Protein AF-A0A8E2ETB3-F1 (afdb_monomer)

Solvent-accessible surface area (backbone atoms only — not comparable to full-atom values): 10307 Å² total; per-residue (Å²): 137,83,86,86,80,86,77,81,86,74,86,65,73,96,64,79,82,86,83,81,89,80,92,74,83,66,87,81,64,75,84,83,86,52,103,64,78,78,72,80,84,74,95,65,96,70,66,68,50,50,38,26,54,50,48,71,73,63,42,82,66,52,74,46,37,55,35,21,29,48,21,51,52,50,51,54,52,50,39,47,74,70,74,39,57,70,63,60,50,45,65,59,43,38,48,98,84,70,44,56,37,55,61,80,32,62,69,41,50,52,52,50,50,54,53,47,44,54,49,52,54,59,52,35,77,76,43,81,70,66,91,51,62,66,52,56,47,50,53,53,38,51,36,22,57,43,89,51,58,86,68,27,62,50,75,69,56,51,52,52,68,77,74,111

Structure (mmCIF, N/CA/C/O backbone):
data_AF-A0A8E2ETB3-F1
#
_entry.id   AF-A0A8E2ETB3-F1
#
loop_
_atom_site.group_PDB
_atom_site.id
_atom_site.type_symbol
_atom_site.label_atom_id
_atom_site.label_alt_id
_atom_site.label_comp_id
_atom_site.label_asym_id
_atom_site.label_entity_id
_atom_site.label_seq_id
_atom_site.pdbx_PDB_ins_code
_atom_site.Cartn_x
_atom_site.Cartn_y
_atom_site.Cartn_z
_atom_site.occupancy
_atom_site.B_iso_or_equiv
_atom_site.auth_seq_id
_atom_site.auth_comp_id
_atom_site.auth_asym_id
_atom_site.auth_atom_id
_atom_site.pdbx_PDB_model_num
ATOM 1 N N . MET A 1 1 ? 20.452 -35.542 43.294 1.00 35.16 1 MET A N 1
ATOM 2 C CA . MET A 1 1 ? 21.555 -34.768 42.696 1.00 35.16 1 MET A CA 1
ATOM 3 C C . MET A 1 1 ? 20.926 -33.817 41.682 1.00 35.16 1 MET A C 1
ATOM 5 O O . MET A 1 1 ? 20.415 -34.283 40.681 1.00 35.16 1 MET A O 1
ATOM 9 N N . TYR A 1 2 ? 20.870 -32.538 42.065 1.00 30.92 2 TYR A N 1
ATOM 10 C CA . TYR A 1 2 ? 20.566 -31.312 41.304 1.00 30.92 2 TYR A CA 1
ATOM 11 C C . TYR A 1 2 ? 19.208 -31.101 40.596 1.00 30.92 2 TYR A C 1
ATOM 13 O O . TYR A 1 2 ? 18.918 -31.604 39.521 1.00 30.92 2 TYR A O 1
ATOM 21 N N . TRP A 1 3 ? 18.436 -30.230 41.254 1.00 36.72 3 TRP A N 1
ATOM 22 C CA . TRP A 1 3 ? 17.460 -29.254 40.769 1.00 36.72 3 TRP A CA 1
ATOM 23 C C . TRP A 1 3 ? 17.789 -28.593 39.415 1.00 36.72 3 TRP A C 1
ATOM 25 O O . TRP A 1 3 ? 18.952 -28.285 39.178 1.00 36.72 3 TRP A O 1
ATOM 35 N N . LEU A 1 4 ? 16.760 -28.196 38.645 1.00 38.34 4 LEU A N 1
ATOM 36 C CA . LEU A 1 4 ? 16.393 -26.775 38.470 1.00 38.34 4 LEU A CA 1
ATOM 37 C C . LEU A 1 4 ? 15.025 -26.575 37.765 1.00 38.34 4 LEU A C 1
ATOM 39 O O . LEU A 1 4 ? 14.878 -26.775 36.568 1.00 38.34 4 LEU A O 1
ATOM 43 N N . ARG A 1 5 ? 14.091 -26.065 38.583 1.00 38.72 5 ARG A N 1
ATOM 44 C CA . ARG A 1 5 ? 13.014 -25.084 38.330 1.00 38.72 5 ARG A CA 1
ATOM 45 C C . ARG A 1 5 ? 11.777 -25.464 37.505 1.00 38.72 5 ARG A C 1
ATOM 47 O O . ARG A 1 5 ? 11.720 -25.354 36.289 1.00 38.72 5 ARG A O 1
ATOM 54 N N . SER A 1 6 ? 10.733 -25.725 38.289 1.00 46.50 6 SER A N 1
ATOM 55 C CA . SER A 1 6 ? 9.317 -25.447 38.067 1.00 46.50 6 SER A CA 1
ATOM 56 C C . SER A 1 6 ? 9.046 -24.200 37.218 1.00 46.50 6 SER A C 1
ATOM 58 O O . SER A 1 6 ? 9.412 -23.088 37.603 1.00 46.50 6 SER A O 1
ATOM 60 N N . VAL A 1 7 ? 8.319 -24.383 36.118 1.00 49.91 7 VAL A N 1
ATOM 61 C CA . VAL A 1 7 ? 7.545 -23.314 35.479 1.00 49.91 7 VAL A CA 1
ATOM 62 C C . VAL A 1 7 ? 6.204 -23.261 36.218 1.00 49.91 7 VAL A C 1
ATOM 64 O O . VAL A 1 7 ? 5.542 -24.298 36.312 1.00 49.91 7 VAL A O 1
ATOM 67 N N . PRO A 1 8 ? 5.789 -22.130 36.808 1.00 39.31 8 PRO A N 1
ATOM 68 C CA . PRO A 1 8 ? 4.466 -22.051 37.399 1.00 39.31 8 PRO A CA 1
ATOM 69 C C . PRO A 1 8 ? 3.424 -22.079 36.277 1.00 39.31 8 PRO A C 1
ATOM 71 O O . PRO A 1 8 ? 3.444 -21.226 35.390 1.00 39.31 8 PRO A O 1
ATOM 74 N N . LEU A 1 9 ? 2.502 -23.048 36.332 1.00 46.38 9 LEU A N 1
ATOM 75 C CA . LEU A 1 9 ? 1.217 -22.966 35.637 1.00 46.38 9 LEU A CA 1
ATOM 76 C C . LEU A 1 9 ? 0.448 -21.773 36.221 1.00 46.38 9 LEU A C 1
ATOM 78 O O . LEU A 1 9 ? -0.321 -21.907 37.171 1.00 46.38 9 LEU A O 1
ATOM 82 N N . SER A 1 10 ? 0.689 -20.586 35.672 1.00 45.78 10 SER A N 1
ATOM 83 C CA . SER A 1 10 ? -0.266 -19.493 35.757 1.00 45.78 10 SER A CA 1
ATOM 84 C C . SER A 1 10 ? -1.383 -19.832 34.778 1.00 45.78 10 SER A C 1
ATOM 86 O O . SER A 1 10 ? -1.208 -19.766 33.564 1.00 45.78 10 SER A O 1
ATOM 88 N N . ILE A 1 11 ? -2.516 -20.266 35.325 1.00 52.53 11 ILE A N 1
ATOM 89 C CA . ILE A 1 11 ? -3.798 -20.277 34.626 1.00 52.53 11 ILE A CA 1
ATOM 90 C C . ILE A 1 11 ? -4.139 -18.800 34.390 1.00 52.53 11 ILE A C 1
ATOM 92 O O . ILE A 1 11 ? -4.745 -18.152 35.242 1.00 52.53 11 ILE A O 1
ATOM 96 N N . ARG A 1 12 ? -3.639 -18.236 33.286 1.00 44.97 12 ARG A N 1
ATOM 97 C CA . ARG A 1 12 ? -4.157 -16.988 32.718 1.00 44.97 12 ARG A CA 1
ATOM 98 C C . ARG A 1 12 ? -5.540 -17.280 32.135 1.00 44.97 12 ARG A C 1
ATOM 100 O O . ARG A 1 12 ? -5.816 -18.417 31.743 1.00 44.97 12 ARG A O 1
ATOM 107 N N . ALA A 1 13 ? -6.416 -16.279 32.126 1.00 50.75 13 ALA A N 1
ATOM 108 C CA . ALA A 1 13 ? -7.691 -16.362 31.419 1.00 50.75 13 ALA A CA 1
ATOM 109 C C . ALA A 1 13 ? -7.415 -16.653 29.923 1.00 50.75 13 ALA A C 1
ATOM 111 O O . ALA A 1 13 ? -6.251 -16.616 29.518 1.00 50.75 13 ALA A O 1
ATOM 112 N N . PRO A 1 14 ? -8.401 -16.985 29.069 1.00 50.69 14 PRO A N 1
ATOM 113 C CA . PRO A 1 14 ? -8.147 -17.045 27.634 1.00 50.69 14 PRO A CA 1
ATOM 114 C C . PRO A 1 14 ? -7.953 -15.604 27.130 1.00 50.69 14 PRO A C 1
ATOM 116 O O . PRO A 1 14 ? -8.875 -14.991 26.606 1.00 50.69 14 PRO A O 1
ATOM 119 N N . GLU A 1 15 ? -6.777 -15.039 27.412 1.00 61.56 15 GLU A N 1
ATOM 120 C CA . GLU A 1 15 ? -6.273 -13.789 26.852 1.00 61.56 15 GLU A CA 1
ATOM 121 C C . GLU A 1 15 ? -6.095 -14.003 25.339 1.00 61.56 15 GLU A C 1
ATOM 123 O O . GLU A 1 15 ? -5.817 -15.129 24.916 1.00 61.56 15 GLU A O 1
ATOM 128 N N . ASP A 1 16 ? -6.274 -12.939 24.554 1.00 58.97 16 ASP A N 1
ATOM 129 C CA . ASP A 1 16 ? -6.232 -12.913 23.088 1.00 58.97 16 ASP A CA 1
ATOM 130 C C . ASP A 1 16 ? -5.307 -13.965 22.448 1.00 58.97 16 ASP A C 1
ATOM 132 O O . ASP A 1 16 ? -4.137 -14.080 22.833 1.00 58.97 16 ASP A O 1
ATOM 136 N N . PRO A 1 17 ? -5.787 -14.724 21.446 1.00 64.25 17 PRO A N 1
ATOM 137 C CA . PRO A 1 17 ? -4.941 -15.672 20.736 1.00 64.25 17 PRO A CA 1
ATOM 138 C C . PRO A 1 17 ? -3.699 -14.967 20.178 1.00 64.25 17 PRO A C 1
ATOM 140 O O . PRO A 1 17 ? -3.788 -13.968 19.469 1.00 64.25 17 PRO A O 1
ATOM 143 N N . GLU A 1 18 ? -2.524 -15.513 20.494 1.00 80.56 18 GLU A N 1
ATOM 144 C CA . GLU A 1 18 ? -1.255 -15.032 19.957 1.00 80.56 18 GLU A CA 1
ATOM 145 C C . GLU A 1 18 ? -1.201 -15.341 18.453 1.00 80.56 18 GLU A C 1
ATOM 147 O O . GLU A 1 18 ? -0.883 -16.457 18.035 1.00 80.56 18 GLU A O 1
ATOM 152 N N . TYR A 1 19 ? -1.549 -14.358 17.622 1.00 81.44 19 TYR A N 1
ATOM 153 C CA . TYR A 1 19 ? -1.440 -14.480 16.173 1.00 81.44 19 TYR A CA 1
ATOM 154 C C . TYR A 1 19 ? 0.013 -14.281 15.733 1.00 81.44 19 TYR A C 1
ATOM 156 O O . TYR A 1 19 ? 0.660 -13.297 16.084 1.00 81.44 19 TYR A O 1
ATOM 164 N N . ARG A 1 20 ? 0.527 -15.212 14.922 1.00 85.19 20 ARG A N 1
ATOM 165 C CA . ARG A 1 20 ? 1.846 -15.110 14.285 1.00 85.19 20 ARG A CA 1
ATOM 166 C C . ARG A 1 20 ? 1.704 -15.227 12.776 1.00 85.19 20 ARG A C 1
ATOM 168 O O . ARG A 1 20 ? 1.186 -16.223 12.275 1.00 85.19 20 ARG A O 1
ATOM 175 N N . VAL A 1 21 ? 2.189 -14.214 12.065 1.00 83.69 21 VAL A N 1
ATOM 176 C CA . VAL A 1 21 ? 2.242 -14.191 10.599 1.00 83.69 21 VAL A CA 1
ATOM 177 C C . VAL A 1 21 ? 3.620 -14.668 10.149 1.00 83.69 21 VAL A C 1
ATOM 179 O O . VAL A 1 21 ? 4.640 -14.210 10.660 1.00 83.69 21 VAL A O 1
ATOM 182 N N . TYR A 1 22 ? 3.654 -15.589 9.185 1.00 84.88 22 TYR A N 1
ATOM 183 C CA . TYR A 1 22 ? 4.885 -16.095 8.581 1.00 84.88 22 TYR A CA 1
ATOM 184 C C . TYR A 1 22 ? 4.916 -15.728 7.099 1.00 84.88 22 TYR A C 1
ATOM 186 O O . TYR A 1 22 ? 3.948 -15.970 6.381 1.00 84.88 22 TYR A O 1
ATOM 194 N N . ILE A 1 23 ? 6.039 -15.180 6.637 1.00 82.62 23 ILE A N 1
ATOM 195 C CA . ILE A 1 23 ? 6.284 -14.949 5.211 1.00 82.62 23 ILE A CA 1
ATOM 196 C C . ILE A 1 23 ? 6.775 -16.262 4.592 1.00 82.62 23 ILE A C 1
ATOM 198 O O . ILE A 1 23 ? 7.674 -16.912 5.130 1.00 82.62 23 ILE A O 1
ATOM 202 N N . ALA A 1 24 ? 6.183 -16.649 3.466 1.00 80.44 24 ALA A N 1
ATOM 203 C CA . ALA A 1 24 ? 6.516 -17.858 2.719 1.00 80.44 24 ALA A CA 1
ATOM 204 C C . ALA A 1 24 ? 6.860 -17.518 1.257 1.00 80.44 24 ALA A C 1
ATOM 206 O O . ALA A 1 24 ? 6.860 -16.355 0.872 1.00 80.44 24 ALA A O 1
ATOM 207 N N . ASP A 1 25 ? 7.173 -18.541 0.459 1.00 73.06 25 ASP A N 1
ATOM 208 C CA . ASP A 1 25 ? 7.538 -18.417 -0.961 1.00 73.06 25 ASP A CA 1
ATOM 209 C C . ASP A 1 25 ? 8.738 -17.489 -1.238 1.00 73.06 25 ASP A C 1
ATOM 211 O O . ASP A 1 25 ? 8.726 -16.584 -2.070 1.00 73.06 25 ASP A O 1
ATOM 215 N N . ILE A 1 26 ? 9.848 -17.771 -0.555 1.00 71.88 26 ILE A N 1
ATOM 216 C CA . ILE A 1 26 ? 11.148 -17.131 -0.809 1.00 71.88 26 ILE A CA 1
ATOM 217 C C . ILE A 1 26 ? 11.827 -17.633 -2.099 1.00 71.88 26 ILE A C 1
ATOM 219 O O . ILE A 1 26 ? 13.024 -17.420 -2.295 1.00 71.88 26 ILE A O 1
ATOM 223 N N . GLY A 1 27 ? 11.097 -18.321 -2.987 1.00 65.75 27 GLY A N 1
ATOM 224 C CA . GLY A 1 27 ? 11.640 -18.902 -4.221 1.00 65.75 27 GLY A CA 1
ATOM 225 C C . GLY A 1 27 ? 12.167 -17.855 -5.207 1.00 65.75 27 GLY A C 1
ATOM 226 O O . GLY A 1 27 ? 13.041 -18.150 -6.021 1.00 65.75 27 GLY A O 1
ATOM 227 N N . LEU A 1 28 ? 11.678 -16.617 -5.097 1.00 64.50 28 LEU A N 1
ATOM 228 C CA . LEU A 1 28 ? 12.135 -15.464 -5.877 1.00 64.50 28 LEU A CA 1
ATOM 229 C C . LEU A 1 28 ? 13.101 -14.551 -5.103 1.00 64.50 28 LEU A C 1
ATOM 231 O O . LEU A 1 28 ? 13.615 -13.581 -5.671 1.00 64.50 28 LEU A O 1
ATOM 235 N N . SER A 1 29 ? 13.372 -14.846 -3.829 1.00 65.94 29 SER A N 1
ATOM 236 C CA . SER A 1 29 ? 14.266 -14.047 -2.993 1.00 65.94 29 SER A CA 1
ATOM 237 C C . SER A 1 29 ? 15.717 -14.182 -3.453 1.00 65.94 29 SER A C 1
ATOM 239 O O . SER A 1 29 ? 16.204 -15.270 -3.760 1.00 65.94 29 SER A O 1
ATOM 241 N N . ARG A 1 30 ? 16.444 -13.062 -3.476 1.00 63.78 30 ARG A N 1
ATOM 242 C CA . ARG A 1 30 ? 17.861 -13.020 -3.863 1.00 63.78 30 ARG A CA 1
ATOM 243 C C . ARG A 1 30 ? 18.713 -12.529 -2.701 1.00 63.78 30 ARG A C 1
ATOM 245 O O . ARG A 1 30 ? 18.388 -11.531 -2.060 1.00 63.78 30 ARG A O 1
ATOM 252 N N . SER A 1 31 ? 19.830 -13.205 -2.440 1.00 59.22 31 SER A N 1
ATOM 253 C CA . SER A 1 31 ? 20.782 -12.767 -1.421 1.00 59.22 31 SER A CA 1
ATOM 254 C C . SER A 1 31 ? 21.503 -11.498 -1.889 1.00 59.22 31 SER A C 1
ATOM 256 O O . SER A 1 31 ? 22.214 -11.480 -2.890 1.00 59.22 31 SER A O 1
ATOM 258 N N . SER A 1 32 ? 21.331 -10.405 -1.146 1.00 54.44 32 SER A N 1
ATOM 259 C CA . SER A 1 32 ? 22.061 -9.150 -1.370 1.00 54.44 32 SER A CA 1
ATOM 260 C C . SER A 1 32 ? 23.462 -9.244 -0.756 1.00 54.44 32 SER A C 1
ATOM 262 O O . SER A 1 32 ? 23.768 -8.552 0.210 1.00 54.44 32 SER A O 1
ATOM 264 N N . ALA A 1 33 ? 24.302 -10.154 -1.254 1.00 46.12 33 ALA A N 1
ATOM 265 C CA . ALA A 1 33 ? 25.611 -10.437 -0.658 1.00 46.12 33 ALA A CA 1
ATOM 266 C C . ALA A 1 33 ? 26.702 -9.401 -1.007 1.00 46.12 33 ALA A C 1
ATOM 268 O O . ALA A 1 33 ? 27.851 -9.563 -0.608 1.00 46.12 33 ALA A O 1
ATOM 269 N N . THR A 1 34 ? 26.394 -8.331 -1.745 1.00 42.91 34 THR A N 1
ATOM 270 C CA . THR A 1 34 ? 27.404 -7.336 -2.135 1.00 42.91 34 THR A CA 1
ATOM 271 C C . THR A 1 34 ? 26.772 -5.962 -2.352 1.00 42.91 34 THR A C 1
ATOM 273 O O . THR A 1 34 ? 25.818 -5.819 -3.114 1.00 42.91 34 THR A O 1
ATOM 276 N N . GLN A 1 35 ? 27.328 -4.925 -1.712 1.00 49.91 35 GLN A N 1
ATOM 277 C CA . GLN A 1 35 ? 27.006 -3.505 -1.942 1.00 49.91 35 GLN A CA 1
ATOM 278 C C . GLN A 1 35 ? 27.491 -2.987 -3.315 1.00 49.91 35 GLN A C 1
ATOM 280 O O . GLN A 1 35 ? 27.927 -1.852 -3.469 1.00 49.91 35 GLN A O 1
ATOM 285 N N . GLY A 1 36 ? 27.407 -3.814 -4.348 1.00 43.66 36 GLY A N 1
ATOM 286 C CA . GLY A 1 36 ? 27.783 -3.462 -5.704 1.00 43.66 36 GLY A CA 1
ATOM 287 C C . GLY A 1 36 ? 27.032 -4.376 -6.647 1.00 43.66 36 GLY A C 1
ATOM 288 O O . GLY A 1 36 ? 27.310 -5.563 -6.701 1.00 43.66 36 GLY A O 1
ATOM 289 N N . HIS A 1 37 ? 26.075 -3.809 -7.378 1.00 44.31 37 HIS A N 1
ATOM 290 C CA . HIS A 1 37 ? 25.436 -4.456 -8.524 1.00 44.31 37 HIS A CA 1
ATOM 291 C C . HIS A 1 37 ? 24.637 -5.735 -8.212 1.00 44.31 37 HIS A C 1
ATOM 293 O O . HIS A 1 37 ? 24.922 -6.809 -8.728 1.00 44.31 37 HIS A O 1
ATOM 299 N N . SER A 1 38 ? 23.525 -5.595 -7.477 1.00 42.09 38 SER A N 1
ATOM 300 C CA . SER A 1 38 ? 22.373 -6.485 -7.697 1.00 42.09 38 SER A CA 1
ATOM 301 C C . SER A 1 38 ? 21.794 -6.157 -9.081 1.00 42.09 38 SER A C 1
ATOM 303 O O . SER A 1 38 ? 20.939 -5.282 -9.223 1.00 42.09 38 SER A O 1
ATOM 305 N N . GLN A 1 39 ? 22.393 -6.737 -10.121 1.00 51.22 39 GLN A N 1
ATOM 306 C CA . GLN A 1 39 ? 21.984 -6.614 -11.516 1.00 51.22 39 GLN A CA 1
ATOM 307 C C . GLN A 1 39 ? 21.538 -7.983 -12.023 1.00 51.22 39 GLN A C 1
ATOM 309 O O . GLN A 1 39 ? 22.203 -8.991 -11.795 1.00 51.22 39 GLN A O 1
ATOM 314 N N . THR A 1 40 ? 20.408 -8.015 -12.723 1.00 45.56 40 THR A N 1
ATOM 315 C CA . THR A 1 40 ? 20.246 -8.783 -13.967 1.00 45.56 40 THR A CA 1
ATOM 316 C C . THR A 1 40 ? 18.953 -8.354 -14.650 1.00 45.56 40 THR A C 1
ATOM 318 O O . THR A 1 40 ? 17.875 -8.411 -14.058 1.00 45.56 40 THR A O 1
ATOM 321 N N . GLU A 1 41 ? 19.102 -7.931 -15.902 1.00 50.22 41 GLU A N 1
ATOM 322 C CA . GLU A 1 41 ? 18.054 -7.856 -16.914 1.00 50.22 41 GLU A CA 1
ATOM 323 C C . GLU A 1 41 ? 17.518 -9.274 -17.183 1.00 50.22 41 GLU A C 1
ATOM 325 O O . GLU A 1 41 ? 18.293 -10.227 -17.296 1.00 50.22 41 GLU A O 1
ATOM 330 N N . GLY A 1 42 ? 16.194 -9.433 -17.249 1.00 45.62 42 GLY A N 1
ATOM 331 C CA . GLY A 1 42 ? 15.550 -10.694 -17.630 1.00 45.62 42 GLY A CA 1
ATOM 332 C C . GLY A 1 42 ? 14.134 -10.879 -17.059 1.00 45.62 42 GLY A C 1
ATOM 333 O O . GLY A 1 42 ? 13.845 -10.413 -15.949 1.00 45.62 42 GLY A O 1
ATOM 334 N N . PRO A 1 43 ? 13.231 -11.566 -17.787 1.00 41.56 43 PRO A N 1
ATOM 335 C CA . PRO A 1 43 ? 11.867 -11.820 -17.337 1.00 41.56 43 PRO A CA 1
ATOM 336 C C . PRO A 1 43 ? 11.880 -12.786 -16.149 1.00 41.56 43 PRO A C 1
ATOM 338 O O . PRO A 1 43 ? 12.259 -13.947 -16.255 1.00 41.56 43 PRO A O 1
ATOM 341 N N . THR A 1 44 ? 11.491 -12.284 -14.981 1.00 52.03 44 THR A N 1
ATOM 342 C CA . THR A 1 44 ? 11.183 -13.113 -13.808 1.00 52.03 44 THR A CA 1
ATOM 343 C C . THR A 1 44 ? 9.674 -13.264 -13.748 1.00 52.03 44 THR A C 1
ATOM 345 O O . THR A 1 44 ? 8.976 -12.286 -14.011 1.00 52.03 44 THR A O 1
ATOM 348 N N . SER A 1 45 ? 9.178 -14.445 -13.371 1.00 53.44 45 SER A N 1
ATOM 349 C CA . SER A 1 45 ? 7.779 -14.592 -12.964 1.00 53.44 45 SER A CA 1
ATOM 350 C C . SER A 1 45 ? 7.498 -13.573 -11.859 1.00 53.44 45 SER A C 1
ATOM 352 O O . SER A 1 45 ? 8.210 -13.527 -10.857 1.00 53.44 45 SER A O 1
ATOM 354 N N . ARG A 1 46 ? 6.538 -12.689 -12.091 1.00 60.75 46 ARG A N 1
ATOM 355 C CA . ARG A 1 46 ? 6.132 -11.619 -11.182 1.00 60.75 46 ARG A CA 1
ATOM 356 C C . ARG A 1 46 ? 4.623 -11.703 -11.046 1.00 60.75 46 ARG A C 1
ATOM 358 O O . ARG A 1 46 ? 3.964 -12.067 -12.016 1.00 60.75 46 ARG A O 1
ATOM 365 N N . THR A 1 47 ? 4.092 -11.308 -9.898 1.00 72.12 47 THR A N 1
ATOM 366 C CA . THR A 1 47 ? 2.668 -10.982 -9.772 1.00 72.12 47 THR A CA 1
ATOM 367 C C . THR A 1 47 ? 2.520 -9.516 -10.175 1.00 72.12 47 THR A C 1
ATOM 369 O O . THR A 1 47 ? 2.920 -8.657 -9.385 1.00 72.12 47 THR A O 1
ATOM 372 N N . PRO A 1 48 ? 2.038 -9.194 -11.394 1.00 77.94 48 PRO A N 1
ATOM 373 C CA . PRO A 1 48 ? 2.127 -7.836 -11.939 1.00 77.94 48 PRO A CA 1
ATOM 374 C C . PRO A 1 48 ? 1.469 -6.800 -11.029 1.00 77.94 48 PRO A C 1
ATOM 376 O O . PRO A 1 48 ? 2.046 -5.743 -10.806 1.00 77.94 48 PRO A O 1
ATOM 379 N N . LYS A 1 49 ? 0.335 -7.166 -10.414 1.00 85.19 49 LYS A N 1
ATOM 380 C CA . LYS A 1 49 ? -0.435 -6.318 -9.496 1.00 85.19 49 LYS A CA 1
ATOM 381 C C . LYS A 1 49 ? 0.424 -5.673 -8.406 1.00 85.19 49 LYS A C 1
ATOM 383 O O . LYS A 1 49 ? 0.305 -4.479 -8.179 1.00 85.19 49 LYS A O 1
ATOM 388 N N . TYR A 1 50 ? 1.317 -6.441 -7.781 1.00 89.00 50 TYR A N 1
ATOM 389 C CA . TYR A 1 50 ? 2.133 -5.993 -6.645 1.00 89.00 50 TYR A CA 1
ATOM 390 C C . TYR A 1 50 ? 3.513 -5.463 -7.051 1.00 89.00 50 TYR A C 1
ATOM 392 O O . TYR A 1 50 ? 4.348 -5.197 -6.192 1.00 89.00 50 TYR A O 1
ATOM 400 N N . CYS A 1 51 ? 3.806 -5.357 -8.349 1.00 86.38 51 CYS A N 1
ATOM 401 C CA . CYS A 1 51 ? 5.120 -4.907 -8.790 1.00 86.38 51 CYS A CA 1
ATOM 402 C C . CYS A 1 51 ? 5.298 -3.406 -8.581 1.00 86.38 51 CYS A C 1
ATOM 404 O O . CYS A 1 51 ? 4.445 -2.609 -8.943 1.00 86.38 51 CYS A O 1
ATOM 406 N N . ALA A 1 52 ? 6.464 -3.013 -8.076 1.00 86.56 52 ALA A N 1
ATOM 407 C CA . ALA A 1 52 ? 6.871 -1.617 -8.105 1.00 86.56 52 ALA A CA 1
ATOM 408 C C . ALA A 1 52 ? 7.064 -1.144 -9.566 1.00 86.56 52 ALA A C 1
ATOM 410 O O . ALA A 1 52 ? 7.465 -1.959 -10.411 1.00 86.56 52 ALA A O 1
ATOM 411 N N . PRO A 1 53 ? 6.851 0.147 -9.878 1.00 85.25 53 PRO A N 1
ATOM 412 C CA . PRO A 1 53 ? 6.948 0.669 -11.245 1.00 85.25 53 PRO A CA 1
ATOM 413 C C . PRO A 1 53 ? 8.326 0.407 -11.867 1.00 85.25 53 PRO A C 1
ATOM 415 O O . PRO A 1 53 ? 8.431 -0.097 -12.984 1.00 85.25 53 PRO A O 1
ATOM 418 N N . GLU A 1 54 ? 9.406 0.615 -11.107 1.00 81.88 54 GLU A N 1
ATOM 419 C CA . GLU A 1 54 ? 10.763 0.345 -11.581 1.00 81.88 54 GLU A CA 1
ATOM 420 C C . GLU A 1 54 ? 11.005 -1.147 -11.841 1.00 81.88 54 GLU A C 1
ATOM 422 O O . GLU A 1 54 ? 11.785 -1.527 -12.713 1.00 81.88 54 GLU A O 1
ATOM 427 N N . VAL A 1 55 ? 10.317 -2.022 -11.107 1.00 80.00 55 VAL A N 1
ATOM 428 C CA . VAL A 1 55 ? 10.395 -3.455 -11.358 1.00 80.00 55 VAL A CA 1
ATOM 429 C C . VAL A 1 55 ? 9.659 -3.783 -12.644 1.00 80.00 55 VAL A C 1
ATOM 431 O O . VAL A 1 55 ? 10.228 -4.522 -13.449 1.00 80.00 55 VAL A O 1
ATOM 434 N N . TYR A 1 56 ? 8.451 -3.253 -12.848 1.00 77.19 56 TYR A N 1
ATOM 435 C CA . TYR A 1 56 ? 7.645 -3.474 -14.049 1.00 77.19 56 TYR A CA 1
ATOM 436 C C . TYR A 1 56 ? 8.439 -3.138 -15.318 1.00 77.19 56 TYR A C 1
ATOM 438 O O . TYR A 1 56 ? 8.635 -4.028 -16.150 1.00 77.19 56 TYR A O 1
ATOM 446 N N . ASP A 1 57 ? 9.069 -1.961 -15.350 1.00 76.50 57 ASP A N 1
ATOM 447 C CA . ASP A 1 57 ? 9.879 -1.436 -16.464 1.00 76.50 57 ASP A CA 1
ATOM 448 C C . ASP A 1 57 ? 11.252 -2.112 -16.650 1.00 76.50 57 ASP A C 1
ATOM 450 O O . ASP A 1 57 ? 12.102 -1.632 -17.396 1.00 76.50 57 ASP A O 1
ATOM 454 N N . PHE A 1 58 ? 11.501 -3.236 -15.970 1.00 67.81 58 PHE A N 1
ATOM 455 C CA . PHE A 1 58 ? 12.781 -3.964 -15.979 1.00 67.81 58 PHE A CA 1
ATOM 456 C C . PHE A 1 58 ? 13.983 -3.148 -15.475 1.00 67.81 58 PHE A C 1
ATOM 458 O O . PHE A 1 58 ? 15.128 -3.564 -15.664 1.00 67.81 58 PHE A O 1
ATOM 465 N N . ASN A 1 59 ? 13.738 -2.051 -14.757 1.00 63.75 59 ASN A N 1
ATOM 466 C CA . ASN A 1 59 ? 14.777 -1.292 -14.079 1.00 63.75 59 ASN A CA 1
ATOM 467 C C . ASN A 1 59 ? 15.283 -2.031 -12.826 1.00 63.75 59 ASN A C 1
ATOM 469 O O . ASN A 1 59 ? 14.814 -3.108 -12.432 1.00 63.75 59 ASN A O 1
ATOM 473 N N . ARG A 1 60 ? 16.332 -1.469 -12.218 1.00 61.41 60 ARG A N 1
ATOM 474 C CA . ARG A 1 60 ? 17.060 -2.089 -11.108 1.00 61.41 60 ARG A CA 1
ATOM 475 C C . ARG A 1 60 ? 16.129 -2.335 -9.916 1.00 61.41 60 ARG A C 1
ATOM 477 O O . ARG A 1 60 ? 15.667 -1.397 -9.281 1.00 61.41 60 ARG A O 1
ATOM 484 N N . ARG A 1 61 ? 15.923 -3.609 -9.572 1.00 66.69 61 ARG A N 1
ATOM 485 C CA . ARG A 1 61 ? 15.151 -4.012 -8.387 1.00 66.69 61 ARG A CA 1
ATOM 486 C C . ARG A 1 61 ? 15.993 -3.843 -7.124 1.00 66.69 61 ARG A C 1
ATOM 488 O O . ARG A 1 61 ? 17.144 -4.288 -7.083 1.00 66.69 61 ARG A O 1
ATOM 495 N N . GLY A 1 62 ? 15.419 -3.231 -6.098 1.00 76.06 62 GLY A N 1
ATOM 496 C CA . GLY A 1 62 ? 16.051 -3.027 -4.796 1.00 76.06 62 GLY A CA 1
ATOM 497 C C . GLY A 1 62 ? 15.070 -3.251 -3.649 1.00 76.06 62 GLY A C 1
ATOM 498 O O . GLY A 1 62 ? 13.910 -3.569 -3.878 1.00 76.06 62 GLY A O 1
ATOM 499 N N . ARG A 1 63 ? 15.531 -3.043 -2.410 1.00 84.06 63 ARG A N 1
ATOM 500 C CA . ARG A 1 63 ? 14.706 -3.186 -1.191 1.00 84.06 63 ARG A CA 1
ATOM 501 C C . ARG A 1 63 ? 13.461 -2.288 -1.204 1.00 84.06 63 ARG A C 1
ATOM 503 O O . ARG A 1 63 ? 12.446 -2.636 -0.621 1.00 84.06 63 ARG A O 1
ATOM 510 N N . SER A 1 64 ? 13.531 -1.150 -1.894 1.00 87.88 64 SER A N 1
ATOM 511 C CA . SER A 1 64 ? 12.403 -0.235 -2.105 1.00 87.88 64 SER A CA 1
ATOM 512 C C . SER A 1 64 ? 11.260 -0.862 -2.912 1.00 87.88 64 SER A C 1
ATOM 514 O O . SER A 1 6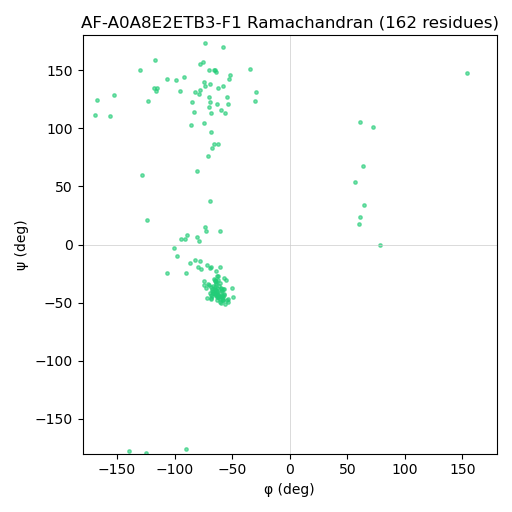4 ? 10.107 -0.468 -2.736 1.00 87.88 64 SER A O 1
ATOM 516 N N . ALA A 1 65 ? 11.544 -1.838 -3.777 1.00 88.06 65 ALA A N 1
ATOM 517 C CA . ALA A 1 65 ? 10.512 -2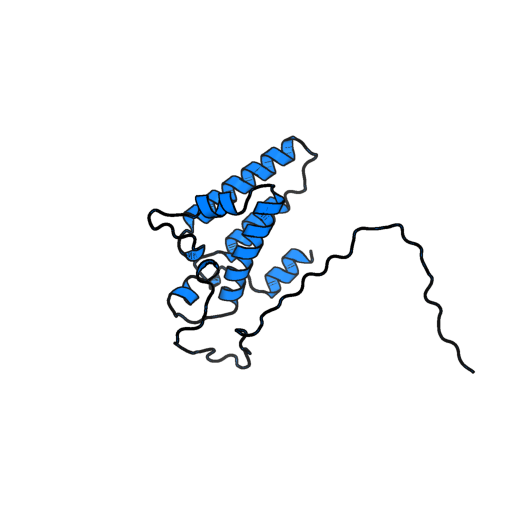.571 -4.502 1.00 88.06 65 ALA A CA 1
ATOM 518 C C . ALA A 1 65 ? 9.746 -3.534 -3.582 1.00 88.06 65 ALA A C 1
ATOM 520 O O . ALA A 1 65 ? 8.525 -3.655 -3.700 1.00 88.06 65 ALA A O 1
ATOM 521 N N . ASP A 1 66 ? 10.446 -4.162 -2.630 1.00 88.25 66 ASP A N 1
ATOM 522 C CA . ASP A 1 66 ? 9.819 -4.978 -1.585 1.00 88.25 66 ASP A CA 1
ATOM 523 C C . ASP A 1 66 ? 8.912 -4.105 -0.697 1.00 88.25 66 ASP A C 1
ATOM 525 O O . ASP A 1 66 ? 7.786 -4.500 -0.403 1.00 88.25 66 ASP A O 1
ATOM 529 N N . THR A 1 67 ? 9.340 -2.878 -0.352 1.00 92.38 67 THR A N 1
ATOM 530 C CA . THR A 1 67 ? 8.504 -1.899 0.374 1.00 92.38 67 THR A CA 1
ATOM 531 C C . THR A 1 67 ? 7.219 -1.561 -0.385 1.00 92.38 67 THR A C 1
ATOM 533 O O . THR A 1 67 ? 6.151 -1.532 0.220 1.00 92.38 67 THR A O 1
ATOM 536 N N . SER A 1 68 ? 7.291 -1.333 -1.700 1.00 92.75 68 SER A N 1
ATOM 537 C CA . SER A 1 68 ? 6.102 -1.046 -2.520 1.00 92.75 68 SER A CA 1
ATOM 538 C C . SER A 1 68 ? 5.142 -2.237 -2.569 1.00 92.75 68 SER A C 1
ATOM 540 O O . SER A 1 68 ? 3.936 -2.068 -2.382 1.00 92.75 68 SER A O 1
ATOM 542 N N . SER A 1 69 ? 5.680 -3.450 -2.718 1.00 91.69 69 SER A N 1
ATOM 543 C CA . SER A 1 69 ? 4.879 -4.681 -2.721 1.00 91.69 69 SER A CA 1
ATOM 544 C C . SER A 1 69 ? 4.172 -4.878 -1.374 1.00 91.69 69 SER A C 1
ATOM 546 O O . SER A 1 69 ? 2.985 -5.197 -1.328 1.00 91.69 69 SER A O 1
ATOM 548 N N . LEU A 1 70 ? 4.879 -4.624 -0.268 1.00 92.00 70 LEU A N 1
ATOM 549 C CA . LEU A 1 70 ? 4.312 -4.673 1.078 1.00 92.00 70 LEU A CA 1
ATOM 550 C C . LEU A 1 70 ? 3.274 -3.568 1.310 1.00 92.00 70 LEU A C 1
ATOM 552 O O . LEU A 1 70 ? 2.269 -3.814 1.968 1.00 92.00 70 LEU A O 1
ATOM 556 N N . GLY A 1 71 ? 3.474 -2.380 0.735 1.00 94.38 71 GLY A N 1
ATOM 557 C CA . GLY A 1 71 ? 2.514 -1.275 0.803 1.00 94.38 71 GLY A CA 1
ATOM 558 C C . GLY A 1 71 ? 1.169 -1.658 0.194 1.00 94.38 71 GLY A C 1
ATOM 559 O O . GLY A 1 71 ? 0.127 -1.368 0.775 1.00 94.38 71 GLY A O 1
ATOM 560 N N . CYS A 1 72 ? 1.187 -2.399 -0.916 1.00 94.75 72 CYS A N 1
ATOM 561 C CA . CYS A 1 72 ? -0.028 -2.927 -1.535 1.00 94.75 72 CYS A CA 1
ATOM 562 C C . CYS A 1 72 ? -0.749 -3.914 -0.599 1.00 94.75 72 CYS A C 1
ATOM 564 O O . CYS A 1 72 ? -1.957 -3.815 -0.405 1.00 94.75 72 CYS A O 1
ATOM 566 N N . VAL A 1 73 ? -0.009 -4.833 0.034 1.00 93.56 73 VAL A N 1
ATOM 567 C CA . VAL A 1 73 ? -0.574 -5.805 0.991 1.00 93.56 73 VAL A CA 1
ATOM 568 C C . VAL A 1 73 ? -1.159 -5.103 2.220 1.00 93.56 73 VAL A C 1
ATOM 570 O O . VAL A 1 73 ? -2.255 -5.436 2.663 1.00 93.56 73 VAL A O 1
ATOM 573 N N . TYR A 1 74 ? -0.463 -4.107 2.770 1.00 93.94 74 TYR A N 1
ATOM 574 C CA . TYR A 1 74 ? -0.963 -3.329 3.905 1.00 93.94 74 TYR A CA 1
ATOM 575 C C . TYR A 1 74 ? -2.210 -2.518 3.552 1.00 93.94 74 TYR A C 1
ATOM 577 O O . TYR A 1 74 ? -3.133 -2.441 4.363 1.00 93.94 74 TYR A O 1
ATOM 585 N N . LEU A 1 75 ? -2.279 -1.982 2.332 1.00 94.38 75 LEU A N 1
ATOM 586 C CA . LEU A 1 75 ? -3.468 -1.307 1.825 1.00 94.38 75 LEU A CA 1
ATOM 587 C C . LEU A 1 75 ? -4.681 -2.251 1.770 1.00 94.38 75 LEU A C 1
ATOM 589 O O . LEU A 1 75 ? -5.770 -1.879 2.209 1.00 94.38 75 LEU A O 1
ATOM 593 N N . GLU A 1 76 ? -4.498 -3.483 1.287 1.00 94.56 76 GLU A N 1
ATOM 594 C CA . GLU A 1 76 ? -5.546 -4.513 1.276 1.00 94.56 76 GLU A CA 1
ATOM 595 C C . GLU A 1 76 ? -5.986 -4.900 2.702 1.00 94.56 76 GLU A C 1
ATOM 597 O O . GLU A 1 76 ? -7.185 -4.966 2.986 1.00 94.56 76 GLU A O 1
ATOM 602 N N . ILE A 1 77 ? -5.038 -5.093 3.628 1.00 92.19 77 ILE A N 1
ATOM 603 C CA . ILE A 1 77 ? -5.338 -5.412 5.035 1.00 92.19 77 ILE A CA 1
ATOM 604 C C . ILE A 1 77 ? -6.158 -4.292 5.685 1.00 92.19 77 ILE A C 1
ATOM 606 O O . ILE A 1 77 ? -7.198 -4.569 6.285 1.00 92.19 77 ILE A O 1
ATOM 610 N N . LEU A 1 78 ? -5.738 -3.030 5.550 1.00 90.81 78 LEU A N 1
ATOM 611 C CA . LEU A 1 78 ? -6.476 -1.898 6.120 1.00 90.81 78 LEU A CA 1
ATOM 612 C C . LEU A 1 78 ? -7.855 -1.718 5.491 1.00 90.81 78 LEU A C 1
ATOM 614 O O . LEU A 1 78 ? -8.818 -1.440 6.205 1.00 90.81 78 LEU A O 1
ATOM 618 N N . THR A 1 79 ? -7.969 -1.930 4.181 1.00 90.81 79 THR A N 1
ATOM 619 C CA . THR A 1 79 ? -9.255 -1.909 3.473 1.00 90.81 79 THR A CA 1
ATOM 620 C C . THR A 1 79 ? -10.249 -2.879 4.123 1.00 90.81 79 THR A C 1
ATOM 622 O O . THR A 1 79 ? -11.374 -2.492 4.457 1.00 90.81 79 THR A O 1
ATOM 625 N N . MET A 1 80 ? -9.804 -4.110 4.393 1.00 90.50 80 MET A N 1
ATOM 626 C CA . MET A 1 80 ? -10.609 -5.134 5.062 1.00 90.50 80 MET A CA 1
ATOM 627 C C . MET A 1 80 ? -10.922 -4.783 6.522 1.00 90.50 80 MET A C 1
ATOM 629 O O . MET A 1 80 ? -12.051 -4.990 6.968 1.00 90.50 80 MET A O 1
ATOM 633 N N . LEU A 1 81 ? -9.961 -4.224 7.266 1.00 86.19 81 LEU A N 1
ATOM 634 C CA . LEU A 1 81 ? -10.167 -3.800 8.658 1.00 86.19 81 LEU A CA 1
ATOM 635 C C . LEU A 1 81 ? -11.180 -2.654 8.784 1.00 86.19 81 LEU A C 1
ATOM 637 O O . 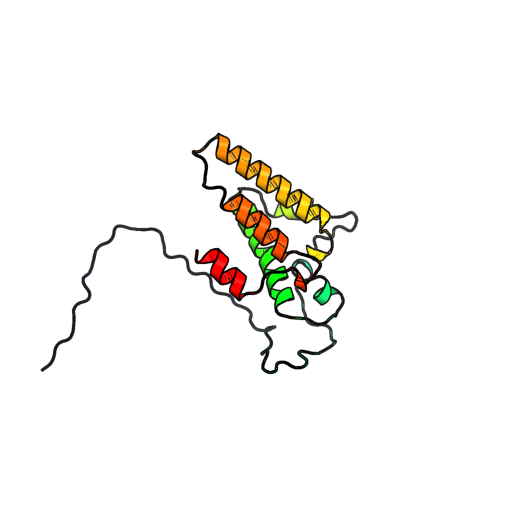LEU A 1 81 ? -11.925 -2.605 9.760 1.00 86.19 81 LEU A O 1
ATOM 641 N N . LEU A 1 82 ? -11.269 -1.784 7.777 1.00 86.88 82 LEU A N 1
ATOM 642 C CA . LEU A 1 82 ? -12.300 -0.746 7.674 1.00 86.88 82 LEU A CA 1
ATOM 643 C C . LEU A 1 82 ? -13.638 -1.283 7.135 1.00 86.88 82 LEU A C 1
ATOM 645 O O . LEU A 1 82 ? -14.555 -0.506 6.853 1.00 86.88 82 LEU A O 1
ATOM 649 N N . GLY A 1 83 ? -13.778 -2.599 6.955 1.00 87.12 83 GLY A N 1
ATOM 650 C CA . GLY A 1 83 ? -15.003 -3.243 6.481 1.00 87.12 83 GLY A CA 1
ATOM 651 C C . GLY A 1 83 ? -15.375 -2.848 5.052 1.00 87.12 83 GLY A C 1
ATOM 652 O O . GLY A 1 83 ? -16.556 -2.648 4.762 1.00 87.12 83 GLY A O 1
ATOM 653 N N . ILE A 1 84 ? -14.386 -2.609 4.192 1.00 89.94 84 ILE A N 1
ATOM 654 C CA . ILE A 1 84 ? -14.560 -2.446 2.744 1.00 89.94 84 ILE A CA 1
ATOM 655 C C . ILE A 1 84 ? -14.030 -3.721 2.077 1.00 89.94 84 ILE A C 1
ATOM 657 O O . ILE A 1 84 ? -13.051 -4.297 2.550 1.00 89.94 84 ILE A O 1
ATOM 661 N N . SER A 1 85 ? -14.677 -4.197 1.012 1.00 92.38 85 SER A N 1
ATOM 662 C CA . SER A 1 85 ? -14.222 -5.414 0.337 1.00 92.38 85 SER A CA 1
ATOM 663 C C . SER A 1 85 ? -13.016 -5.142 -0.571 1.00 92.38 85 SER A C 1
ATOM 665 O O . SER A 1 85 ? -12.827 -4.031 -1.068 1.00 92.38 85 SER A O 1
ATOM 667 N N . LEU A 1 86 ? -12.204 -6.173 -0.827 1.00 90.94 86 LEU A N 1
ATOM 668 C CA . LEU A 1 86 ? -11.134 -6.083 -1.830 1.00 90.94 86 LEU A CA 1
ATOM 669 C C . LEU A 1 86 ? -11.676 -6.001 -3.264 1.00 90.94 86 LEU A C 1
ATOM 671 O O . LEU A 1 86 ? -10.963 -5.537 -4.147 1.00 90.94 86 LEU A O 1
ATOM 675 N N . GLU A 1 87 ? -12.923 -6.423 -3.489 1.00 90.88 87 GLU A N 1
ATOM 676 C CA . GLU A 1 87 ? -13.623 -6.244 -4.765 1.00 90.88 87 GLU A CA 1
ATOM 677 C C . GLU A 1 87 ? -13.904 -4.759 -5.015 1.00 90.88 87 GLU A C 1
ATOM 679 O O . GLU A 1 87 ? -13.566 -4.253 -6.078 1.00 90.88 87 GLU A O 1
ATOM 684 N N . ASP A 1 88 ? -14.368 -4.024 -3.999 1.00 91.94 88 ASP A N 1
ATOM 685 C CA . ASP A 1 88 ? -14.556 -2.571 -4.104 1.00 91.94 88 ASP A CA 1
ATOM 686 C C . ASP A 1 88 ? -13.232 -1.835 -4.380 1.00 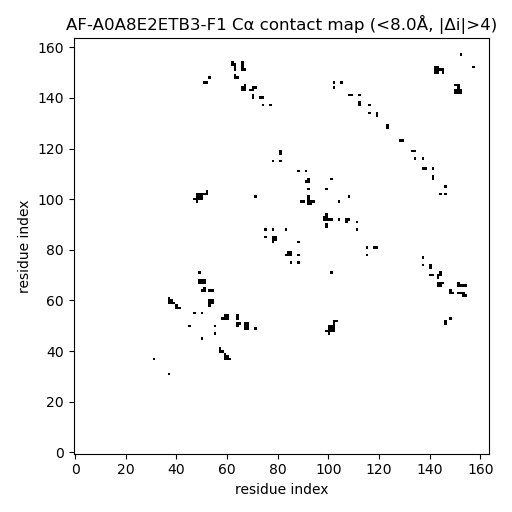91.94 88 ASP A C 1
ATOM 688 O O . ASP A 1 88 ? -13.224 -0.814 -5.066 1.00 91.94 88 ASP A O 1
ATOM 692 N N . LEU A 1 89 ? -12.117 -2.317 -3.813 1.00 91.75 89 LEU A N 1
ATOM 693 C CA . LEU A 1 89 ? -10.784 -1.772 -4.088 1.00 91.75 89 LEU A CA 1
ATOM 694 C C . LEU A 1 89 ? -10.360 -2.074 -5.527 1.00 91.75 89 LEU A C 1
ATOM 696 O O . LEU A 1 89 ? -9.901 -1.176 -6.226 1.00 91.75 89 LEU A O 1
ATOM 700 N N . ALA A 1 90 ? -10.527 -3.317 -5.975 1.00 89.81 90 ALA A N 1
ATOM 701 C CA . ALA A 1 90 ? -10.223 -3.724 -7.342 1.00 89.81 90 ALA A CA 1
ATOM 702 C C . ALA A 1 90 ? -11.021 -2.897 -8.360 1.00 89.81 90 ALA A C 1
ATOM 704 O O . ALA A 1 90 ? -10.439 -2.327 -9.278 1.00 89.81 90 ALA A O 1
ATOM 705 N N . ASP A 1 91 ? -12.327 -2.746 -8.140 1.00 90.19 91 ASP A N 1
ATOM 706 C CA . ASP A 1 91 ? -13.204 -1.940 -8.988 1.00 90.19 91 ASP A CA 1
ATOM 707 C C . ASP A 1 91 ? -12.835 -0.451 -8.972 1.00 90.19 91 ASP A C 1
ATOM 709 O O . ASP A 1 91 ? -13.016 0.229 -9.978 1.00 90.19 91 ASP A O 1
ATOM 713 N N . HIS A 1 92 ? -12.302 0.068 -7.862 1.00 90.62 92 HIS A N 1
ATOM 714 C CA . HIS A 1 92 ? -11.836 1.454 -7.785 1.00 90.62 92 HIS A CA 1
ATOM 715 C C . HIS A 1 92 ? -10.510 1.693 -8.510 1.00 90.62 92 HIS A C 1
ATOM 717 O O . HIS A 1 92 ? -10.299 2.775 -9.051 1.00 90.62 92 HIS A O 1
ATOM 723 N N . LEU A 1 93 ? -9.611 0.707 -8.493 1.00 87.56 93 LEU A N 1
ATOM 724 C CA . LEU A 1 93 ? -8.330 0.777 -9.199 1.00 87.56 93 LEU A CA 1
ATOM 725 C C . LEU A 1 93 ? -8.475 0.534 -10.700 1.00 87.56 93 LEU A C 1
ATOM 727 O O . LEU A 1 93 ? -7.578 0.904 -11.450 1.00 87.56 93 LEU A O 1
ATOM 731 N N . ARG A 1 94 ? -9.568 -0.109 -11.116 1.00 86.88 94 ARG A N 1
ATOM 732 C CA . ARG A 1 94 ? -9.800 -0.512 -12.495 1.00 86.88 94 ARG A CA 1
ATOM 733 C C . ARG A 1 94 ? -9.898 0.700 -13.424 1.00 86.88 94 ARG A C 1
ATOM 735 O O . ARG A 1 94 ? -10.793 1.531 -13.275 1.00 86.88 94 ARG A O 1
ATOM 742 N N . ASP A 1 95 ? -9.017 0.753 -14.417 1.00 78.69 95 ASP A N 1
ATOM 743 C CA . ASP A 1 95 ? -9.066 1.741 -15.497 1.00 78.69 95 ASP A CA 1
ATOM 744 C C . ASP A 1 95 ? -9.887 1.265 -16.712 1.00 78.69 95 ASP A C 1
ATOM 746 O O . ASP A 1 95 ? -10.465 0.173 -16.733 1.00 78.69 95 ASP A O 1
ATOM 750 N N . ASP A 1 96 ? -9.908 2.086 -17.766 1.00 76.50 96 ASP A N 1
ATOM 751 C CA . ASP A 1 96 ? -10.549 1.764 -19.048 1.00 76.50 96 ASP A CA 1
ATOM 752 C C . ASP A 1 96 ? -9.949 0.515 -19.731 1.00 76.50 96 ASP A C 1
ATOM 754 O O . ASP A 1 96 ? -10.595 -0.095 -20.589 1.00 76.50 96 ASP A O 1
ATOM 758 N N . ASN A 1 97 ? -8.729 0.112 -19.357 1.00 75.19 97 ASN A N 1
ATOM 759 C CA . ASN A 1 97 ? -8.065 -1.098 -19.846 1.00 75.19 97 ASN A CA 1
ATOM 760 C C . ASN A 1 97 ? -8.350 -2.328 -18.974 1.00 75.19 97 ASN A C 1
ATOM 762 O O . ASN A 1 97 ? -7.818 -3.404 -19.257 1.00 75.19 97 ASN A O 1
ATOM 766 N N . PHE A 1 98 ? -9.217 -2.194 -17.967 1.00 72.94 98 PHE A N 1
ATOM 767 C CA . PHE A 1 98 ? -9.522 -3.221 -16.972 1.00 72.94 98 PHE A CA 1
ATOM 768 C C . PHE A 1 98 ? -8.303 -3.648 -16.148 1.00 72.94 98 PHE A C 1
ATOM 770 O O . PHE A 1 98 ? -8.282 -4.764 -15.621 1.00 72.94 98 PHE A O 1
ATOM 777 N N . ASP A 1 99 ? -7.292 -2.788 -16.048 1.00 77.69 99 ASP A N 1
ATOM 778 C CA . ASP A 1 99 ? -6.085 -3.085 -15.301 1.00 77.69 99 ASP A CA 1
ATOM 779 C C . ASP A 1 99 ? -6.196 -2.606 -13.851 1.00 77.69 99 ASP A C 1
ATOM 781 O O . ASP A 1 99 ? -6.784 -1.571 -13.557 1.00 77.69 99 ASP A O 1
ATOM 785 N N . GLU A 1 100 ? -5.622 -3.372 -12.931 1.00 81.44 100 GLU A N 1
ATOM 786 C CA . GLU A 1 100 ? -5.732 -3.170 -11.480 1.00 81.44 100 GLU A CA 1
ATOM 787 C C . GLU A 1 100 ? -4.343 -3.040 -10.827 1.00 81.44 100 GLU A C 1
ATOM 789 O O . GLU A 1 100 ? -4.173 -3.303 -9.631 1.00 81.44 100 GLU A O 1
ATOM 794 N N . LEU A 1 101 ? -3.307 -2.694 -11.607 1.00 85.06 101 LEU A N 1
ATOM 795 C CA . LEU A 1 101 ? -1.945 -2.540 -11.080 1.00 85.06 101 LEU A CA 1
ATOM 796 C C . LEU A 1 101 ? -1.869 -1.302 -10.200 1.00 85.06 101 LEU A C 1
ATOM 798 O O . LEU A 1 101 ? -2.161 -0.190 -10.643 1.00 85.06 101 LEU A O 1
ATOM 802 N N . TYR A 1 102 ? -1.373 -1.478 -8.979 1.00 87.12 102 TYR A N 1
ATOM 803 C CA . TYR A 1 102 ? -1.181 -0.367 -8.052 1.00 87.12 102 TYR A CA 1
ATOM 804 C C . TYR A 1 102 ? -0.247 0.701 -8.636 1.00 87.12 102 TYR A C 1
ATOM 806 O O . TYR A 1 102 ? -0.546 1.890 -8.602 1.00 87.12 102 TYR A O 1
ATOM 814 N N . HIS A 1 103 ? 0.867 0.289 -9.245 1.00 84.19 103 HIS A N 1
ATOM 815 C CA . HIS A 1 103 ? 1.860 1.232 -9.759 1.00 84.19 103 HIS A CA 1
ATOM 816 C C . HIS A 1 103 ? 1.389 2.060 -10.967 1.00 84.19 103 HIS A C 1
ATOM 818 O O . HIS A 1 103 ? 2.001 3.085 -11.262 1.00 84.19 103 HIS A O 1
ATOM 824 N N . SER A 1 104 ? 0.342 1.622 -11.674 1.00 86.62 104 SER A N 1
ATOM 825 C CA . SER A 1 104 ? -0.203 2.326 -12.843 1.00 86.62 104 SER A CA 1
ATOM 826 C C . SER A 1 104 ? -1.237 3.389 -12.467 1.00 86.62 104 SER A C 1
ATOM 828 O O . SER A 1 104 ? -1.515 4.270 -13.276 1.00 86.62 104 SER A O 1
ATOM 830 N N . HIS A 1 105 ? -1.771 3.350 -11.241 1.00 87.50 105 HIS A N 1
ATOM 831 C CA . HIS A 1 105 ? -2.920 4.164 -10.832 1.00 87.50 105 HIS A CA 1
ATOM 832 C C . HIS A 1 105 ? -2.667 4.949 -9.529 1.00 87.50 105 HIS A C 1
ATOM 834 O O . HIS A 1 105 ? -3.403 4.784 -8.554 1.00 87.50 105 HIS A O 1
ATOM 840 N N . PRO A 1 106 ? -1.650 5.833 -9.479 1.00 87.38 106 PRO A N 1
ATOM 841 C CA . PRO A 1 106 ? -1.333 6.607 -8.274 1.00 87.38 106 PRO A CA 1
ATOM 842 C C . PRO A 1 106 ? -2.501 7.494 -7.812 1.00 87.38 106 PRO A C 1
ATOM 844 O O . PRO A 1 106 ? -2.757 7.589 -6.617 1.00 87.38 106 PRO A O 1
ATOM 847 N N . GLU A 1 107 ? -3.250 8.085 -8.747 1.00 90.19 107 GLU A N 1
ATOM 848 C CA . GLU A 1 107 ? -4.416 8.926 -8.437 1.00 90.19 107 GLU A CA 1
ATOM 849 C C . GLU A 1 107 ? -5.575 8.108 -7.844 1.00 90.19 107 GLU A C 1
ATOM 851 O O . GLU A 1 107 ? -6.251 8.565 -6.924 1.00 90.19 107 GLU A O 1
ATOM 856 N N . ALA A 1 108 ? -5.785 6.874 -8.318 1.00 90.81 108 ALA A N 1
ATOM 857 C CA . ALA A 1 108 ? -6.794 5.977 -7.753 1.00 90.81 108 ALA A CA 1
ATOM 858 C C . ALA A 1 108 ? -6.393 5.491 -6.351 1.00 90.81 108 ALA A C 1
ATOM 860 O O . ALA A 1 108 ? -7.242 5.356 -5.475 1.00 90.81 108 ALA A O 1
ATOM 861 N N . ILE A 1 109 ? -5.097 5.278 -6.097 1.00 92.69 109 ILE A N 1
ATOM 862 C CA . ILE A 1 109 ? -4.599 4.982 -4.746 1.00 92.69 109 ILE A CA 1
ATOM 863 C C . ILE A 1 109 ? -4.862 6.163 -3.810 1.00 92.69 109 ILE A C 1
ATOM 865 O O . ILE A 1 109 ? -5.387 5.958 -2.716 1.00 92.69 109 ILE A O 1
ATOM 869 N N . GLU A 1 110 ? -4.534 7.386 -4.229 1.00 93.31 110 GLU A N 1
ATOM 870 C CA . GLU A 1 110 ? -4.794 8.595 -3.440 1.00 93.31 110 GLU A CA 1
ATOM 871 C C . GLU A 1 110 ? -6.295 8.750 -3.148 1.00 93.31 110 GLU A C 1
ATOM 873 O O . GLU A 1 110 ? -6.693 8.909 -1.992 1.00 93.31 110 GLU A O 1
ATOM 878 N N . GLY A 1 111 ? -7.145 8.584 -4.166 1.00 93.31 111 GLY A N 1
ATOM 879 C CA . GLY A 1 111 ? -8.601 8.595 -4.013 1.00 93.31 111 GLY A CA 1
ATOM 880 C C . GLY A 1 111 ? -9.115 7.525 -3.044 1.00 93.31 111 GLY A C 1
ATOM 881 O O . GLY A 1 111 ? -9.993 7.800 -2.217 1.00 93.31 111 GLY A O 1
ATOM 882 N N . TRP A 1 112 ? -8.543 6.319 -3.085 1.00 95.12 112 TRP A N 1
ATOM 883 C CA . TRP A 1 112 ? -8.889 5.248 -2.154 1.00 95.12 112 TRP A CA 1
ATOM 884 C C . TRP A 1 112 ? -8.474 5.568 -0.717 1.00 95.12 112 TRP A C 1
ATOM 886 O O . TRP A 1 112 ? -9.244 5.337 0.218 1.00 95.12 112 TRP A O 1
ATOM 896 N N . ILE A 1 113 ? -7.281 6.131 -0.528 1.00 92.88 113 ILE A N 1
ATOM 897 C CA . ILE A 1 113 ? -6.770 6.528 0.787 1.00 92.88 113 ILE A CA 1
ATOM 898 C C . ILE A 1 113 ? -7.656 7.602 1.409 1.00 92.88 113 ILE A C 1
ATOM 900 O O . ILE A 1 113 ? -8.066 7.454 2.561 1.00 92.88 113 ILE A O 1
ATOM 904 N N . GLU A 1 114 ? -8.042 8.620 0.646 1.00 92.69 114 GLU A N 1
ATOM 905 C CA . GLU A 1 114 ? -8.957 9.654 1.132 1.00 92.69 114 GLU A CA 1
ATOM 906 C C . GLU A 1 114 ? -10.346 9.083 1.462 1.00 92.69 114 GLU A C 1
ATOM 908 O O . GLU A 1 114 ? -10.917 9.396 2.511 1.00 92.69 114 GLU A O 1
ATOM 913 N N . LYS A 1 115 ? -10.866 8.150 0.651 1.00 91.50 115 LYS A N 1
ATOM 914 C CA . LYS A 1 115 ? -12.110 7.421 0.962 1.00 91.50 115 LYS A CA 1
ATOM 915 C C . LYS A 1 115 ? -12.011 6.655 2.287 1.00 91.50 115 LYS A C 1
ATOM 917 O O . LYS A 1 115 ? -12.957 6.675 3.078 1.00 91.50 115 LYS A O 1
ATOM 922 N N . MET A 1 116 ? -10.895 5.976 2.540 1.00 90.94 116 MET A N 1
ATOM 923 C CA . MET A 1 116 ? -10.677 5.227 3.781 1.00 90.94 116 MET A CA 1
ATOM 924 C C . MET A 1 116 ? -10.519 6.143 4.992 1.00 90.94 116 MET A C 1
ATOM 926 O O . MET A 1 116 ? -11.120 5.859 6.027 1.00 90.94 116 MET A O 1
ATOM 930 N N . LYS A 1 117 ? -9.788 7.258 4.860 1.00 89.94 117 LYS A N 1
ATOM 931 C CA . LYS A 1 117 ? -9.696 8.278 5.912 1.00 89.94 117 LYS A CA 1
ATOM 932 C C . LYS A 1 117 ? -11.087 8.769 6.288 1.00 89.94 117 LYS A C 1
ATOM 934 O O . LYS A 1 117 ? -11.450 8.710 7.456 1.00 89.94 117 LYS A O 1
ATOM 939 N N . LEU A 1 118 ? -11.904 9.162 5.310 1.00 87.44 118 LEU A N 1
ATOM 940 C CA . LEU A 1 118 ? -13.282 9.598 5.557 1.00 87.44 118 LEU A CA 1
ATOM 941 C C . LEU A 1 118 ? -14.124 8.525 6.261 1.00 87.44 118 LEU A C 1
ATOM 943 O O . LEU A 1 118 ? -14.929 8.855 7.133 1.00 87.44 118 LEU A O 1
ATOM 947 N N . LYS A 1 119 ? -13.940 7.246 5.914 1.00 85.12 119 LYS A N 1
ATOM 948 C CA . LYS A 1 119 ? -14.647 6.143 6.577 1.00 85.12 119 LYS A CA 1
ATOM 949 C C . LYS A 1 119 ? -14.201 5.958 8.027 1.00 85.12 119 LYS A C 1
ATOM 951 O O . LYS A 1 119 ? -15.068 5.787 8.878 1.00 85.12 119 LYS A O 1
ATOM 956 N N . GLU A 1 120 ? -12.900 6.017 8.310 1.00 82.06 120 GLU A N 1
ATOM 957 C CA . GLU A 1 120 ? -12.384 5.970 9.685 1.00 82.06 120 GLU A CA 1
ATOM 958 C C . GLU A 1 120 ? -12.929 7.150 10.497 1.00 82.06 120 GLU A C 1
ATOM 960 O O . GLU A 1 120 ? -13.488 6.936 11.567 1.00 82.06 120 GLU A O 1
ATOM 965 N N . TRP A 1 121 ? -12.888 8.374 9.957 1.00 76.44 121 TRP A N 1
ATOM 966 C CA . TRP A 1 121 ? -13.498 9.557 10.582 1.00 76.44 121 TRP A CA 1
ATOM 967 C C . TRP A 1 121 ? -14.981 9.346 10.912 1.00 76.44 121 TRP A C 1
ATOM 969 O O . TRP A 1 121 ? -15.405 9.603 12.035 1.00 76.44 121 TRP A O 1
ATOM 979 N N . LEU A 1 122 ? -15.769 8.819 9.971 1.00 73.62 122 LEU A N 1
ATOM 980 C CA . LEU A 1 122 ? -17.189 8.539 10.200 1.00 73.62 122 LEU A CA 1
ATOM 981 C C . LEU A 1 122 ? -17.410 7.460 11.275 1.00 73.62 122 LEU A C 1
ATOM 983 O O . LEU A 1 122 ? -18.384 7.517 12.023 1.00 73.62 122 LEU A O 1
ATOM 987 N N . PHE A 1 123 ? -16.519 6.471 11.359 1.00 67.94 123 PHE A N 1
ATOM 988 C CA . PHE A 1 123 ? -16.568 5.428 12.384 1.00 67.94 123 PHE A CA 1
ATOM 989 C C . PHE A 1 123 ? -16.210 5.982 13.777 1.00 67.94 123 PHE A C 1
ATOM 991 O O . PHE A 1 123 ? -16.805 5.577 14.780 1.00 67.94 123 PHE A O 1
ATOM 998 N N . LEU A 1 124 ? -15.296 6.957 13.831 1.00 61.16 124 LEU A N 1
ATOM 999 C CA . LEU A 1 124 ? -14.866 7.677 15.037 1.00 61.16 124 LEU A CA 1
ATOM 1000 C C . LEU A 1 124 ? -15.915 8.661 15.587 1.00 61.16 124 LEU A C 1
ATOM 1002 O O . LEU A 1 124 ? -15.830 9.022 16.754 1.00 61.16 124 LEU A O 1
ATOM 1006 N N . ASP A 1 125 ? -16.922 9.068 14.807 1.00 55.09 125 ASP A N 1
ATOM 1007 C CA . ASP A 1 125 ? -18.061 9.857 15.317 1.00 55.09 125 ASP A CA 1
ATOM 1008 C C . ASP A 1 125 ? -19.097 8.990 16.072 1.00 55.09 125 ASP A C 1
ATOM 1010 O O . ASP A 1 125 ? -19.958 9.511 16.786 1.00 55.09 125 ASP A O 1
ATOM 1014 N N . ILE A 1 126 ? -19.029 7.659 15.931 1.00 54.97 126 ILE A N 1
ATOM 1015 C CA . ILE A 1 126 ? -19.990 6.695 16.506 1.00 54.97 126 ILE A CA 1
ATOM 1016 C C . ILE A 1 126 ? -19.391 5.931 17.709 1.00 54.97 126 ILE A C 1
ATOM 1018 O O . ILE A 1 126 ? -20.127 5.479 18.589 1.00 54.97 126 ILE A O 1
ATOM 1022 N N . MET A 1 127 ? -18.064 5.814 17.789 1.00 49.22 127 MET A N 1
ATOM 1023 C CA . MET A 1 127 ? -17.306 5.238 18.912 1.00 49.22 127 MET A CA 1
ATOM 1024 C C . MET A 1 127 ? -16.400 6.307 19.542 1.00 49.22 127 MET A C 1
ATOM 1026 O O . MET A 1 127 ? -16.116 7.297 18.886 1.00 49.22 127 MET A O 1
ATOM 1030 N N . PRO A 1 128 ? -15.935 6.173 20.802 1.00 51.81 128 PRO A N 1
ATOM 1031 C CA . PRO A 1 128 ? -14.957 7.119 21.341 1.00 51.81 128 PRO A CA 1
ATOM 1032 C C . PRO A 1 128 ? -13.756 7.224 20.388 1.00 51.81 128 PRO A C 1
ATOM 1034 O O . PRO A 1 128 ? -13.371 6.197 19.820 1.00 51.81 128 PRO A O 1
ATOM 1037 N N . PRO A 1 129 ? -13.179 8.426 20.206 1.00 52.34 129 PRO A N 1
ATOM 1038 C CA . PRO A 1 129 ? -12.123 8.636 19.233 1.00 52.34 129 PRO A CA 1
ATOM 1039 C C . PRO A 1 129 ? -10.980 7.664 19.522 1.00 52.34 129 PRO A C 1
ATOM 1041 O O . PRO A 1 129 ? -10.322 7.742 20.559 1.00 52.34 129 PRO A O 1
ATOM 1044 N N . GLY A 1 130 ? -10.773 6.726 18.600 1.00 54.47 130 GLY A N 1
ATOM 1045 C CA . GLY A 1 130 ? -9.466 6.137 18.389 1.00 54.47 130 GLY A CA 1
ATOM 1046 C C . GLY A 1 130 ? -8.456 7.264 18.194 1.00 54.47 130 GLY A C 1
ATOM 1047 O O . GLY A 1 130 ? -8.769 8.323 17.656 1.00 54.47 130 GLY A O 1
ATOM 1048 N N . ASP A 1 131 ? -7.246 7.035 18.663 1.00 62.53 131 ASP A N 1
ATOM 1049 C CA . ASP A 1 131 ? -6.106 7.955 18.701 1.00 62.53 131 ASP A CA 1
ATOM 10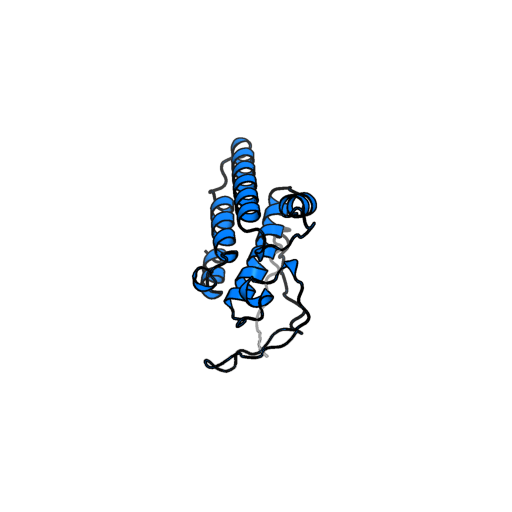50 C C . ASP A 1 131 ? -5.600 8.484 17.338 1.00 62.53 131 ASP A C 1
ATOM 1052 O O . ASP A 1 131 ? -4.534 9.086 17.286 1.00 62.53 131 ASP A O 1
ATOM 1056 N N . GLY A 1 132 ? -6.333 8.294 16.235 1.00 63.97 132 GLY A N 1
ATOM 1057 C CA . GLY A 1 132 ? -5.894 8.672 14.887 1.00 63.97 132 GLY A CA 1
ATOM 1058 C C . GLY A 1 132 ? -4.901 7.693 14.250 1.00 63.97 132 GLY A C 1
ATOM 1059 O O . GLY A 1 132 ? -4.557 7.866 13.082 1.00 63.97 132 GLY A O 1
ATOM 1060 N N . SER A 1 133 ? -4.522 6.616 14.950 1.00 75.75 133 SER A N 1
ATOM 1061 C CA . SER A 1 133 ? -3.513 5.635 14.509 1.00 75.75 133 SER A CA 1
ATOM 1062 C C . SER A 1 133 ? -3.723 5.086 13.097 1.00 75.75 133 SER A C 1
ATOM 1064 O O . SER A 1 133 ? -2.759 4.887 12.363 1.00 75.75 133 SER A O 1
ATOM 1066 N N . LYS A 1 134 ? -4.971 4.852 12.669 1.00 79.75 134 LYS A N 1
ATOM 1067 C CA . LYS A 1 134 ? -5.246 4.333 11.317 1.00 79.75 134 LYS A CA 1
ATOM 1068 C C . LYS A 1 134 ? -5.074 5.379 10.225 1.00 79.75 134 LYS A C 1
ATOM 1070 O O . LYS A 1 134 ? -4.689 5.012 9.123 1.00 79.75 134 LYS A O 1
ATOM 1075 N N . ILE A 1 135 ? -5.337 6.654 10.507 1.00 81.88 135 ILE A N 1
ATOM 1076 C CA . ILE A 1 135 ? -5.104 7.735 9.540 1.00 81.88 135 ILE A CA 1
ATOM 1077 C C . ILE A 1 135 ? -3.599 7.894 9.331 1.00 81.88 135 ILE A C 1
ATOM 1079 O O . ILE A 1 135 ? -3.143 7.881 8.190 1.00 81.88 135 ILE A O 1
ATOM 1083 N N . ASP A 1 136 ? -2.834 7.919 10.423 1.00 86.69 136 ASP A N 1
ATOM 1084 C CA . ASP A 1 136 ? -1.373 7.962 10.359 1.00 86.69 136 ASP A CA 1
ATOM 1085 C C . ASP A 1 136 ? -0.811 6.735 9.622 1.00 86.69 136 ASP A C 1
ATOM 1087 O O . ASP A 1 136 ? 0.114 6.857 8.817 1.00 86.69 136 ASP A O 1
ATOM 1091 N N . MET A 1 137 ? -1.403 5.553 9.833 1.00 90.12 137 MET A N 1
ATOM 1092 C CA . MET A 1 137 ? -1.013 4.327 9.131 1.00 90.12 137 MET A CA 1
ATOM 1093 C C . MET A 1 137 ? -1.340 4.383 7.636 1.00 90.12 137 MET A C 1
ATOM 1095 O O . MET A 1 137 ? -0.544 3.918 6.820 1.00 90.12 137 MET A O 1
ATOM 1099 N N . LEU A 1 138 ? -2.479 4.967 7.259 1.00 91.50 138 LEU A N 1
ATOM 1100 C CA . LEU A 1 138 ? -2.846 5.195 5.862 1.00 91.50 138 LEU A CA 1
ATOM 1101 C C . LEU A 1 138 ? -1.860 6.135 5.167 1.00 91.50 138 LEU A C 1
ATOM 1103 O O . LEU A 1 138 ? -1.425 5.841 4.0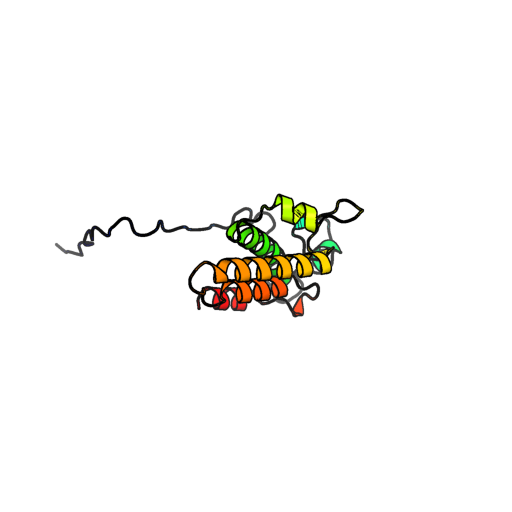54 1.00 91.50 138 LEU A O 1
ATOM 1107 N N . ASP A 1 139 ? -1.461 7.217 5.833 1.00 92.50 139 ASP A N 1
ATOM 1108 C CA . ASP A 1 139 ? -0.438 8.129 5.319 1.00 92.50 139 ASP A CA 1
ATOM 1109 C C . ASP A 1 139 ? 0.922 7.434 5.205 1.00 92.50 139 ASP A C 1
ATOM 1111 O O . ASP A 1 139 ? 1.604 7.562 4.184 1.00 92.50 139 ASP A O 1
ATOM 1115 N N . PHE A 1 140 ? 1.299 6.619 6.192 1.00 93.38 140 PHE A N 1
ATOM 1116 C CA . PHE A 1 140 ? 2.528 5.834 6.131 1.00 93.38 140 PHE A CA 1
ATOM 1117 C C . PHE A 1 140 ? 2.517 4.842 4.957 1.00 93.38 140 PHE A C 1
ATOM 1119 O O . PHE A 1 140 ? 3.474 4.794 4.179 1.00 93.38 140 PHE A O 1
ATOM 1126 N N . ILE A 1 141 ? 1.417 4.114 4.747 1.00 93.69 141 ILE A N 1
ATOM 1127 C CA . ILE A 1 141 ? 1.249 3.204 3.603 1.00 93.69 141 ILE A CA 1
ATOM 1128 C C . ILE A 1 141 ? 1.278 3.969 2.278 1.00 93.69 141 ILE A C 1
ATOM 1130 O O . ILE A 1 141 ? 1.890 3.492 1.320 1.00 93.69 141 ILE A O 1
ATOM 1134 N N . HIS A 1 142 ? 0.711 5.177 2.218 1.00 94.81 142 HIS A N 1
ATOM 1135 C CA . HIS A 1 142 ? 0.811 6.021 1.029 1.00 94.81 142 HIS A CA 1
ATOM 1136 C C . HIS A 1 142 ? 2.274 6.284 0.647 1.00 94.81 142 HIS A C 1
ATOM 1138 O O . HIS A 1 142 ? 2.646 6.162 -0.521 1.00 94.81 142 HIS A O 1
ATOM 1144 N N . THR A 1 143 ? 3.143 6.559 1.630 1.00 95.12 143 THR A N 1
ATOM 1145 C CA . THR A 1 143 ? 4.581 6.753 1.365 1.00 95.12 143 THR A CA 1
ATOM 1146 C C . THR A 1 143 ? 5.266 5.489 0.838 1.00 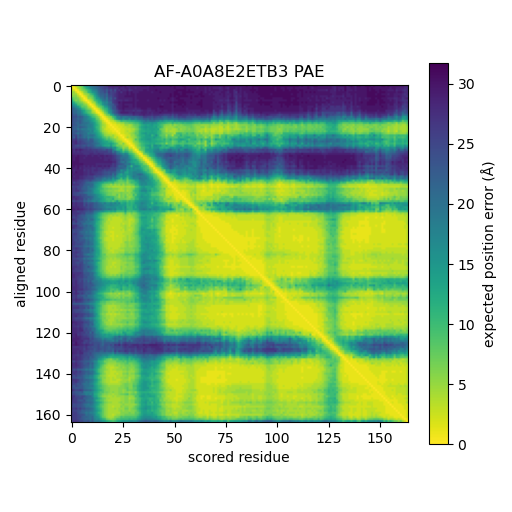95.12 143 THR A C 1
ATOM 1148 O O . THR A 1 143 ? 6.152 5.579 -0.015 1.00 95.12 143 THR A O 1
ATOM 1151 N N . MET A 1 144 ? 4.834 4.300 1.276 1.00 94.69 144 MET A N 1
ATOM 1152 C CA . MET A 1 144 ? 5.338 3.016 0.768 1.00 94.69 144 MET A CA 1
ATOM 1153 C C . MET A 1 144 ? 4.992 2.800 -0.710 1.00 94.69 144 MET A C 1
ATOM 1155 O O . MET A 1 144 ? 5.764 2.164 -1.429 1.00 94.69 144 MET A O 1
ATOM 1159 N N . LEU A 1 145 ? 3.869 3.357 -1.166 1.00 94.00 145 LEU A N 1
ATOM 1160 C CA . LEU A 1 145 ? 3.360 3.257 -2.536 1.00 94.00 145 LEU A CA 1
ATOM 1161 C C . LEU A 1 145 ? 3.867 4.368 -3.470 1.00 94.00 145 LEU A C 1
ATOM 1163 O O . LEU A 1 145 ? 3.428 4.453 -4.615 1.00 94.00 145 LEU A O 1
ATOM 1167 N N . SER A 1 146 ? 4.815 5.201 -3.026 1.00 92.94 146 SER A N 1
ATOM 1168 C CA . SER A 1 146 ? 5.363 6.272 -3.863 1.00 92.94 146 SER A CA 1
ATOM 1169 C C . SER A 1 146 ? 5.973 5.737 -5.165 1.00 92.94 146 SER A C 1
ATOM 1171 O O . SER A 1 146 ? 6.740 4.769 -5.160 1.00 92.94 146 SER A O 1
ATOM 1173 N N . LEU A 1 147 ? 5.700 6.407 -6.289 1.00 90.31 147 LEU A N 1
ATOM 1174 C CA . LEU A 1 147 ? 6.341 6.086 -7.571 1.00 90.31 147 LEU A CA 1
ATOM 1175 C C . LEU A 1 147 ? 7.862 6.293 -7.525 1.00 90.31 147 LEU A C 1
ATOM 1177 O O . LEU A 1 147 ? 8.604 5.574 -8.188 1.00 90.31 147 LEU A O 1
ATOM 1181 N N . ASP A 1 148 ? 8.323 7.240 -6.709 1.00 90.00 148 ASP A N 1
ATOM 1182 C CA . ASP A 1 148 ? 9.740 7.492 -6.471 1.00 90.00 148 ASP A CA 1
ATOM 1183 C C . ASP A 1 148 ? 10.272 6.534 -5.398 1.00 90.00 148 ASP A C 1
ATOM 1185 O O . ASP A 1 148 ? 9.879 6.599 -4.230 1.00 90.00 148 ASP A O 1
ATOM 1189 N N . SER A 1 149 ? 11.184 5.641 -5.788 1.00 90.12 149 SER A N 1
ATOM 1190 C CA . SER A 1 149 ? 11.738 4.624 -4.895 1.00 90.12 149 SER A CA 1
ATOM 1191 C C . SER A 1 149 ? 12.510 5.200 -3.710 1.00 90.12 149 SER A C 1
ATOM 1193 O O . SER A 1 149 ? 12.574 4.542 -2.673 1.00 90.12 149 SER A O 1
ATOM 1195 N N . GLU A 1 150 ? 13.077 6.402 -3.842 1.00 89.12 150 GLU A N 1
ATOM 1196 C CA . GLU A 1 150 ? 13.868 7.050 -2.786 1.00 89.12 150 GLU A CA 1
ATOM 1197 C C . GLU A 1 150 ? 12.987 7.700 -1.713 1.00 89.12 150 GLU A C 1
ATOM 1199 O O . GLU A 1 150 ? 13.442 7.944 -0.596 1.00 89.12 150 GLU A O 1
ATOM 1204 N N . LYS A 1 151 ? 11.712 7.961 -2.026 1.00 92.56 151 LYS A N 1
ATOM 1205 C CA . LYS A 1 151 ? 10.735 8.481 -1.057 1.00 92.56 151 LYS A CA 1
ATOM 1206 C C . LYS A 1 151 ? 10.122 7.387 -0.189 1.00 92.56 151 LYS A C 1
ATOM 1208 O O . LYS A 1 151 ? 9.479 7.701 0.810 1.00 92.56 151 LYS A O 1
ATOM 1213 N N . ARG A 1 152 ? 10.299 6.118 -0.566 1.00 93.88 152 ARG A N 1
ATOM 1214 C CA . ARG A 1 152 ? 9.748 4.987 0.181 1.00 93.88 152 ARG A CA 1
ATOM 1215 C C . ARG A 1 152 ? 10.561 4.757 1.460 1.00 93.88 152 ARG A C 1
ATOM 1217 O O . ARG A 1 152 ? 11.793 4.811 1.421 1.00 93.88 152 ARG A O 1
ATOM 1224 N N . PRO A 1 153 ? 9.911 4.443 2.591 1.00 93.88 153 PRO A N 1
ATOM 12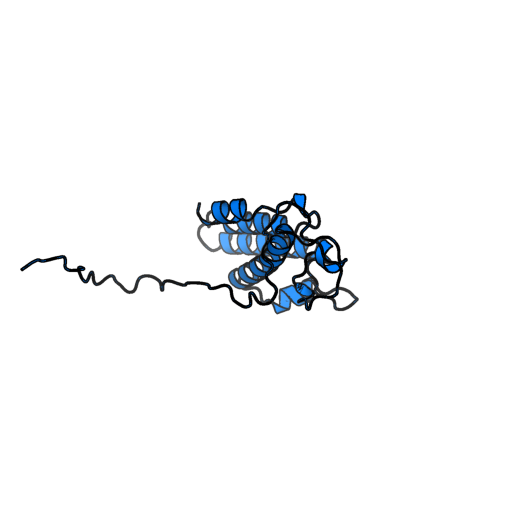25 C CA . PRO A 1 153 ? 10.617 4.158 3.828 1.00 93.88 153 PRO A CA 1
ATOM 1226 C C . PRO A 1 153 ? 11.451 2.872 3.727 1.00 93.88 153 PRO A C 1
ATOM 1228 O O . PRO A 1 153 ? 11.129 1.916 3.012 1.00 93.88 153 PRO A O 1
ATOM 1231 N N . SER A 1 154 ? 12.552 2.849 4.476 1.00 92.25 154 SER A N 1
ATOM 1232 C CA . SER A 1 154 ? 13.409 1.670 4.583 1.00 92.25 154 SER A CA 1
ATOM 1233 C C . SER A 1 154 ? 12.772 0.611 5.483 1.00 92.25 154 SER A C 1
ATOM 1235 O O . SER A 1 154 ? 12.008 0.944 6.385 1.00 92.25 154 SER A O 1
ATOM 1237 N N . GLY A 1 155 ? 13.155 -0.659 5.323 1.00 86.44 155 GLY A N 1
ATOM 1238 C CA . GLY A 1 155 ? 12.681 -1.726 6.215 1.00 86.44 155 GLY A CA 1
ATOM 1239 C C . GLY A 1 155 ? 12.960 -1.467 7.705 1.00 86.44 155 GLY A C 1
ATOM 1240 O O . GLY A 1 155 ? 12.163 -1.858 8.545 1.00 86.44 155 GLY A O 1
ATOM 1241 N N . GLU A 1 156 ? 14.039 -0.755 8.045 1.00 88.50 156 GLU A N 1
ATOM 1242 C CA . GLU A 1 156 ? 14.318 -0.352 9.432 1.00 88.50 156 GLU A CA 1
ATOM 1243 C C . GLU A 1 156 ? 13.296 0.674 9.942 1.00 88.50 156 GLU A C 1
ATOM 1245 O O . GLU A 1 156 ? 12.839 0.591 11.079 1.00 88.50 156 GLU A O 1
ATOM 1250 N N . THR A 1 157 ? 12.915 1.626 9.088 1.00 90.81 157 THR A N 1
ATOM 1251 C CA . THR A 1 157 ? 11.874 2.616 9.385 1.00 90.81 157 THR A CA 1
ATOM 1252 C C . THR A 1 157 ? 10.522 1.940 9.596 1.00 90.81 157 THR A C 1
ATOM 1254 O O . THR A 1 157 ? 9.808 2.321 10.514 1.00 90.81 157 THR A O 1
ATOM 1257 N N . LEU A 1 158 ? 10.194 0.920 8.792 1.00 88.25 158 LEU A N 1
ATOM 1258 C CA . LEU A 1 158 ? 8.971 0.129 8.963 1.00 88.25 158 LEU A CA 1
ATOM 1259 C C . LEU A 1 158 ? 8.936 -0.555 10.331 1.00 88.25 158 LEU A C 1
ATOM 1261 O O . LEU A 1 158 ? 7.941 -0.439 11.029 1.00 88.25 158 LEU A O 1
ATOM 1265 N N . VAL A 1 159 ? 10.008 -1.257 10.713 1.00 87.44 159 VAL A N 1
ATOM 1266 C CA . VAL A 1 159 ? 10.061 -1.968 12.002 1.00 87.44 159 VAL A CA 1
ATOM 1267 C C . VAL A 1 159 ? 9.843 -0.996 13.158 1.00 87.44 159 VAL A C 1
ATOM 1269 O O . VAL A 1 159 ? 8.973 -1.237 13.982 1.00 87.44 159 VAL A O 1
ATOM 1272 N N . LYS A 1 160 ? 10.551 0.140 13.156 1.00 88.81 160 LYS A N 1
ATOM 1273 C CA . LYS A 1 160 ? 10.382 1.182 14.180 1.00 88.81 160 LYS A CA 1
ATOM 1274 C C . LYS A 1 160 ? 8.945 1.698 14.250 1.00 88.81 160 LYS A C 1
ATOM 1276 O O . LYS A 1 160 ? 8.395 1.792 15.332 1.00 88.81 160 LYS A O 1
ATOM 1281 N N . TYR A 1 161 ? 8.329 1.973 13.099 1.00 86.88 161 TYR A N 1
ATOM 1282 C CA . TYR A 1 161 ? 6.962 2.494 13.039 1.00 86.88 161 TYR A CA 1
ATOM 1283 C C . TYR A 1 161 ? 5.911 1.553 13.655 1.00 86.88 161 TYR A C 1
ATOM 1285 O O . TYR A 1 161 ? 4.926 2.038 14.191 1.00 86.88 161 TYR A O 1
ATOM 1293 N N . PHE A 1 162 ? 6.090 0.228 13.567 1.00 81.06 162 PHE A N 1
ATOM 1294 C CA . PHE A 1 162 ? 5.127 -0.748 14.104 1.00 81.06 162 PHE A CA 1
ATOM 1295 C C . PHE A 1 162 ? 5.489 -1.302 15.493 1.00 81.06 162 PHE A C 1
ATOM 1297 O O . PHE A 1 162 ? 4.683 -2.029 16.074 1.00 81.06 162 PHE A O 1
ATOM 1304 N N . GLU A 1 163 ? 6.695 -1.033 15.998 1.00 79.00 163 GLU A N 1
ATOM 1305 C CA . GLU A 1 163 ? 7.117 -1.420 17.353 1.00 79.00 163 GLU A CA 1
ATOM 1306 C C . GLU A 1 163 ? 6.811 -0.345 18.410 1.00 79.00 163 GLU A C 1
ATOM 1308 O O . GLU A 1 163 ? 6.685 -0.696 19.587 1.00 79.00 163 GLU A O 1
ATOM 1313 N N . ASP A 1 164 ? 6.699 0.921 17.992 1.00 58.19 164 ASP A N 1
ATOM 1314 C CA . ASP A 1 164 ? 6.362 2.087 18.826 1.00 58.19 164 ASP A CA 1
ATOM 1315 C C . ASP A 1 164 ? 4.838 2.293 18.957 1.00 58.19 164 ASP A C 1
ATOM 1317 O O . ASP A 1 164 ? 4.399 2.689 20.066 1.00 58.19 164 ASP A O 1
#

Nearest PDB structures (foldseek):
  2huj-assembly1_A  TM=4.467E-01  e=5.897E+00  Listeria innocua

Sequence (164 aa):
MYWLRSVPLSIRAPEDPEYRVYIADIGLSRSSATQGHSQTEGPTSRTPKYCAPEVYDFNRRGRSADTSSLGCVYLEILTMLLGISLEDLADHLRDDNFDELYHSHPEAIEGWIEKMKLKEWLFLDIMPPGDGSKIDMLDFIHTMLSLDSEKRPSGETLVKYFED

Mean predicted aligned error: 11.47 Å

Radius of gyration: 20.46 Å; Cα contacts (8 Å, |Δi|>4): 130; chains: 1; bounding box: 48×45×62 Å

Secondary structure (DSSP, 8-state):
-------------------------GGG-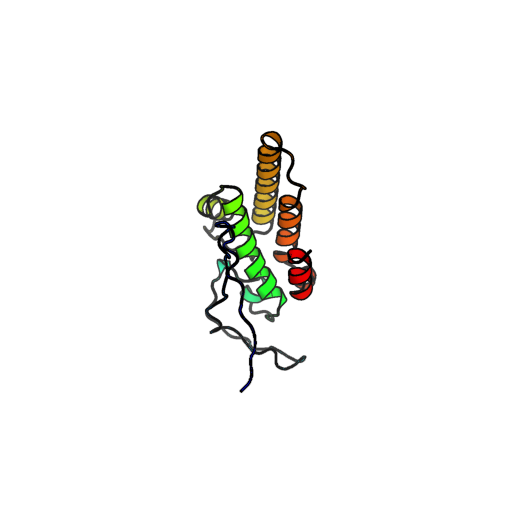-----SS-----S-----GGG--HHHHTT----HHHHHHHHHHHHHHHHHHHTT--HHHHHHHH--TT----GGG-HHHHHHHHHHHHHHHHHHHTTSS---SHHHHHHHHHHHHT-SSGGGSPPHHHHHHHHH-

pLDDT: mean 76.15, std 17.75, range [30.92, 95.12]

InterPro domains:
  IPR000719 Protein kinase domain [PF00069] (21-160)
  IPR000719 Protein kinase domain [PS50011] (1-164)
  IPR011009 Protein kinase-like domain superfamily [SSF56112] (16-161)
  IPR053235 Ser/Thr Protein Kinase [PTHR24361] (20-160)

Foldseek 3Di:
DDDDDDDDPPPDPPDDPDDDDDDDDCVVPDDPPDPDDPDDQDDDDDPQQLFQPCVVVSHRDDQLRVLSSVLVVVLQVLCVVLVHHVVVLLVLCQDPVRDNRLNVRLVSLVVSLVVSLVSLVVVCVVPPHDPCLSNVVSVLSNQSNDSDSVSHDGPVVVVVSVVD

Organism: NCBI:txid574774